Protein AF-A0A957L5T7-F1 (afdb_monomer_lite)

Foldseek 3Di:
DDDDDDDDDDDDDDDPDWAALFPPADDPPAFRTEHDDDQLLFGWRAQVNVLVVVLVVLVVVLVVVCVVPVVVSVVSVVVSCQACNDPPDPPRHHPHGGHIGGDDPVLVVVSVVVPPDGSVNSNPVFKDKDWDFDADPPPRHGDPPRIGIYITGD

Structure (mmCIF, N/CA/C/O backbone):
data_AF-A0A957L5T7-F1
#
_entry.id   AF-A0A957L5T7-F1
#
loop_
_atom_site.group_PDB
_atom_site.id
_atom_site.type_symbol
_atom_site.label_atom_id
_atom_site.label_alt_id
_atom_site.label_comp_id
_atom_site.label_asym_id
_atom_site.label_entity_id
_atom_site.label_seq_id
_atom_site.pdbx_PDB_ins_code
_atom_site.Cartn_x
_atom_site.Cartn_y
_atom_site.Cartn_z
_atom_site.occupancy
_atom_site.B_iso_or_equiv
_atom_site.auth_seq_id
_atom_site.auth_comp_id
_atom_site.auth_asym_id
_atom_site.auth_atom_id
_atom_site.pdbx_PDB_model_num
ATOM 1 N N . MET A 1 1 ? 7.172 -6.208 -38.843 1.00 38.66 1 MET A N 1
ATOM 2 C CA . MET A 1 1 ? 6.820 -5.805 -37.464 1.00 38.66 1 MET A CA 1
ATOM 3 C C . MET A 1 1 ? 7.487 -6.782 -36.507 1.00 38.66 1 MET A C 1
ATOM 5 O O . MET A 1 1 ? 6.977 -7.871 -36.297 1.00 38.66 1 MET A O 1
ATOM 9 N N . THR A 1 2 ? 8.685 -6.462 -36.028 1.00 42.94 2 THR A N 1
ATOM 10 C CA . THR A 1 2 ? 9.443 -7.304 -35.091 1.00 42.94 2 THR A CA 1
ATOM 11 C C . THR A 1 2 ? 8.872 -7.116 -33.689 1.00 42.94 2 THR A C 1
ATOM 13 O O . THR A 1 2 ? 9.031 -6.048 -33.101 1.00 42.94 2 THR A O 1
ATOM 16 N N . GLY A 1 3 ? 8.162 -8.122 -33.175 1.00 48.22 3 GLY A N 1
ATOM 17 C CA . GLY A 1 3 ? 7.660 -8.117 -31.803 1.00 48.22 3 GLY A CA 1
ATOM 18 C C . GLY A 1 3 ? 8.830 -8.057 -30.825 1.00 48.22 3 GLY A C 1
ATOM 19 O O . GLY A 1 3 ? 9.637 -8.982 -30.768 1.00 48.22 3 GLY A O 1
ATOM 20 N N . SER A 1 4 ? 8.954 -6.957 -30.082 1.00 60.09 4 SER A N 1
ATOM 21 C CA . SER A 1 4 ? 9.937 -6.852 -29.006 1.00 60.09 4 SER A CA 1
ATOM 22 C C . SER A 1 4 ? 9.627 -7.912 -27.950 1.00 60.09 4 SER A C 1
ATOM 24 O O . SER A 1 4 ? 8.520 -7.937 -27.409 1.00 60.09 4 SER A O 1
ATOM 26 N N . LYS A 1 5 ? 10.597 -8.776 -27.650 1.00 70.81 5 LYS A N 1
ATOM 27 C CA . LYS A 1 5 ? 10.512 -9.744 -26.555 1.00 70.81 5 LYS A CA 1
ATOM 28 C C . LYS A 1 5 ? 10.303 -8.978 -25.242 1.00 70.81 5 LYS A C 1
ATOM 30 O O . LYS A 1 5 ? 11.151 -8.181 -24.854 1.00 70.81 5 LYS A O 1
ATOM 35 N N . GLN A 1 6 ? 9.146 -9.161 -24.608 1.00 74.62 6 GLN A N 1
ATOM 36 C CA . GLN A 1 6 ? 8.862 -8.601 -23.288 1.00 74.62 6 GLN A CA 1
ATOM 37 C C . GLN A 1 6 ? 9.343 -9.584 -22.227 1.00 74.62 6 GLN A C 1
ATOM 39 O O . GLN A 1 6 ? 8.748 -10.648 -22.048 1.00 74.62 6 GLN A O 1
ATOM 44 N N . ASP A 1 7 ? 10.402 -9.219 -21.515 1.00 86.19 7 ASP A N 1
ATOM 45 C CA . ASP A 1 7 ? 10.847 -9.982 -20.357 1.00 86.19 7 ASP A CA 1
ATOM 46 C C . ASP A 1 7 ? 9.913 -9.686 -19.173 1.00 86.19 7 ASP A C 1
ATOM 48 O O . ASP A 1 7 ? 9.717 -8.535 -18.777 1.00 86.19 7 ASP A O 1
ATOM 52 N N . ARG A 1 8 ? 9.285 -10.735 -18.627 1.00 91.31 8 ARG A N 1
ATOM 53 C CA . ARG A 1 8 ? 8.397 -10.645 -17.460 1.00 91.31 8 ARG A CA 1
ATOM 54 C C . ARG A 1 8 ? 9.137 -11.110 -16.216 1.00 91.31 8 ARG A C 1
ATOM 56 O O . ARG A 1 8 ? 9.678 -12.211 -16.189 1.00 91.31 8 ARG A O 1
ATOM 63 N N . ILE A 1 9 ? 9.091 -10.286 -15.177 1.00 92.50 9 ILE A N 1
ATOM 64 C CA . ILE A 1 9 ? 9.647 -10.585 -13.857 1.00 92.50 9 ILE A CA 1
ATOM 65 C C . ILE A 1 9 ? 8.491 -10.608 -12.859 1.00 92.50 9 ILE A C 1
ATOM 67 O O . ILE A 1 9 ? 7.615 -9.742 -12.900 1.00 92.50 9 ILE A O 1
ATOM 71 N N . TRP A 1 10 ? 8.491 -11.599 -11.970 1.00 92.12 10 TRP A N 1
ATOM 72 C CA . TRP A 1 10 ? 7.521 -11.709 -10.885 1.00 92.12 10 TRP A CA 1
ATOM 73 C C . TRP A 1 10 ? 8.147 -11.253 -9.573 1.00 92.12 10 TRP A C 1
ATOM 75 O O . TRP A 1 10 ? 9.248 -11.674 -9.225 1.00 92.12 10 TRP A O 1
ATOM 85 N N . LEU A 1 11 ? 7.425 -10.402 -8.848 1.00 91.88 11 LEU A N 1
ATOM 86 C CA . LEU A 1 11 ? 7.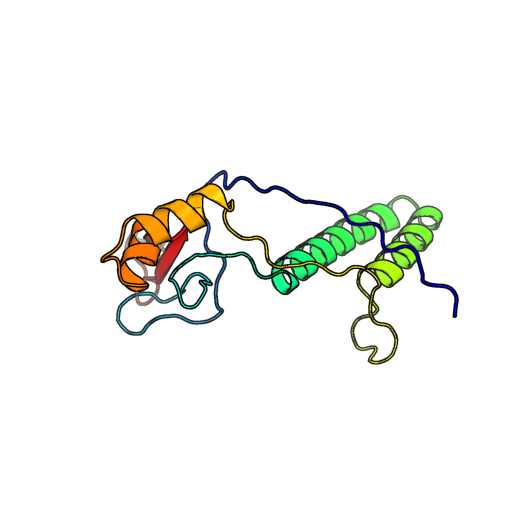793 -9.954 -7.512 1.00 91.88 11 LEU A CA 1
ATOM 87 C C . LEU A 1 11 ? 6.817 -10.562 -6.505 1.00 91.88 11 LEU A C 1
ATOM 89 O O . LEU A 1 11 ? 5.604 -10.471 -6.691 1.00 91.88 11 LEU A O 1
ATOM 93 N N . SER A 1 12 ? 7.355 -11.141 -5.436 1.00 93.19 12 SER A N 1
ATOM 94 C CA . SER A 1 12 ? 6.591 -11.523 -4.250 1.00 93.19 12 SER A CA 1
ATOM 95 C C . SER A 1 12 ? 6.975 -10.604 -3.098 1.00 93.19 12 SER A C 1
ATOM 97 O O . SER A 1 12 ? 8.150 -10.273 -2.931 1.00 93.19 12 SER A O 1
ATOM 99 N N . MET A 1 13 ? 5.989 -10.182 -2.314 1.00 91.75 13 MET A N 1
ATOM 100 C CA . MET A 1 13 ? 6.180 -9.303 -1.166 1.00 91.75 13 MET A CA 1
ATOM 101 C C . MET A 1 13 ? 5.552 -9.940 0.066 1.00 91.75 13 MET A C 1
ATOM 103 O O . MET A 1 13 ? 4.434 -10.443 0.011 1.00 91.75 13 MET A O 1
ATOM 107 N N . HIS A 1 14 ? 6.270 -9.869 1.182 1.00 93.88 14 HIS A N 1
ATOM 108 C CA . HIS A 1 14 ? 5.777 -10.281 2.489 1.00 93.88 14 HIS A CA 1
ATOM 109 C C . HIS A 1 14 ? 5.690 -9.050 3.382 1.00 93.88 14 HIS A C 1
ATOM 111 O O . HIS A 1 14 ? 6.685 -8.341 3.552 1.00 93.88 14 HIS A O 1
ATOM 117 N N . LEU A 1 15 ? 4.512 -8.801 3.951 1.00 93.88 15 LEU A N 1
ATOM 118 C CA . LEU A 1 15 ? 4.343 -7.760 4.956 1.00 93.88 15 LEU A CA 1
ATOM 119 C C . LEU A 1 15 ? 5.017 -8.233 6.248 1.00 93.88 15 LEU A C 1
ATOM 121 O O . LEU A 1 15 ? 4.714 -9.305 6.763 1.00 93.88 15 LEU A O 1
ATOM 125 N N . ARG A 1 16 ? 6.003 -7.467 6.724 1.00 96.31 16 ARG A N 1
ATOM 126 C CA . ARG A 1 16 ? 6.720 -7.743 7.985 1.00 96.31 16 ARG A CA 1
ATOM 127 C C . ARG A 1 16 ? 6.072 -7.063 9.188 1.00 96.31 16 ARG A C 1
ATOM 129 O O . ARG A 1 16 ? 6.409 -7.378 10.323 1.00 96.31 16 ARG A O 1
ATOM 136 N N . SER A 1 17 ? 5.171 -6.132 8.920 1.00 95.56 17 SER A N 1
ATOM 137 C CA . SER A 1 17 ? 4.376 -5.395 9.885 1.00 95.56 17 SER A CA 1
ATOM 138 C C . SER A 1 17 ? 3.048 -5.037 9.238 1.00 95.56 17 SER A C 1
ATOM 140 O O . SER A 1 17 ? 2.930 -5.013 8.006 1.00 95.56 17 SER A O 1
ATOM 142 N N . GLU A 1 18 ? 2.083 -4.675 10.072 1.00 96.44 18 GLU A N 1
ATOM 143 C CA . GLU A 1 18 ? 0.831 -4.104 9.597 1.00 96.44 18 GLU A CA 1
ATOM 144 C C . GLU A 1 18 ? 1.112 -2.900 8.696 1.00 96.44 18 GLU A C 1
ATOM 146 O O . GLU A 1 18 ? 1.949 -2.049 9.011 1.00 96.44 18 GLU A O 1
ATOM 151 N N . THR A 1 19 ? 0.459 -2.855 7.539 1.00 95.75 19 THR A N 1
ATOM 152 C CA . THR A 1 19 ? 0.811 -1.899 6.482 1.00 95.75 19 THR A CA 1
ATOM 153 C C . THR A 1 19 ? -0.435 -1.252 5.895 1.00 95.75 19 THR A C 1
ATOM 155 O O . THR A 1 19 ? -1.394 -1.937 5.554 1.00 95.75 19 THR A O 1
ATOM 158 N N . CYS A 1 20 ? -0.418 0.069 5.714 1.00 96.19 20 CYS A N 1
ATOM 159 C CA . CYS A 1 20 ? -1.458 0.781 4.974 1.00 96.19 20 CYS A CA 1
ATOM 160 C C . CYS A 1 20 ? -0.971 1.117 3.558 1.00 96.19 20 CYS A C 1
ATOM 162 O O . CYS A 1 20 ? -0.163 2.027 3.365 1.00 96.19 20 CYS A O 1
ATOM 164 N N . PHE A 1 21 ? -1.495 0.423 2.544 1.00 95.50 21 PHE A N 1
ATOM 165 C CA . PHE A 1 21 ? -1.385 0.877 1.156 1.00 95.50 21 PHE A CA 1
ATOM 166 C C . PHE A 1 21 ? -2.502 1.876 0.874 1.00 95.50 21 PHE A C 1
ATOM 168 O O . PHE A 1 21 ? -3.554 1.499 0.373 1.00 95.50 21 PHE A O 1
ATOM 175 N N . SER A 1 22 ? -2.292 3.137 1.248 1.00 92.56 22 SER A N 1
ATOM 176 C CA . SER A 1 22 ? -3.358 4.143 1.259 1.00 92.56 22 SER A CA 1
ATOM 177 C C . SER A 1 22 ? -4.038 4.344 -0.103 1.00 92.56 22 SER A C 1
ATOM 179 O O . SER A 1 22 ? -3.392 4.377 -1.159 1.00 92.56 22 SER A O 1
ATOM 181 N N . ARG A 1 23 ? -5.360 4.538 -0.068 1.00 92.00 23 ARG A N 1
ATOM 182 C CA . ARG A 1 23 ? -6.169 4.976 -1.212 1.00 92.00 23 ARG A CA 1
ATOM 183 C C . ARG A 1 23 ? -6.040 6.484 -1.490 1.00 92.00 23 ARG A C 1
ATOM 185 O O . ARG A 1 23 ? -6.316 6.907 -2.612 1.00 92.00 23 ARG A O 1
ATOM 192 N N . GLY A 1 24 ? -5.514 7.252 -0.533 1.00 88.12 24 GLY A N 1
ATOM 193 C CA . GLY A 1 24 ? -5.357 8.711 -0.593 1.00 88.12 24 GLY A CA 1
ATOM 194 C C . GLY A 1 24 ? -6.499 9.491 0.064 1.00 88.12 24 GLY A C 1
ATOM 195 O O . GLY A 1 24 ? -6.479 10.717 0.062 1.00 88.12 24 GLY A O 1
ATOM 196 N N . ASP A 1 25 ? -7.476 8.787 0.624 1.00 91.31 25 ASP A N 1
ATOM 197 C CA . ASP A 1 25 ? -8.658 9.310 1.298 1.00 91.31 25 ASP A CA 1
ATOM 198 C C . ASP A 1 25 ? -9.060 8.394 2.471 1.00 91.31 25 ASP A C 1
ATOM 200 O O . ASP A 1 25 ? -8.485 7.319 2.679 1.00 91.31 25 ASP A O 1
ATOM 204 N N . GLY A 1 26 ? -10.029 8.853 3.260 1.00 92.75 26 GLY A N 1
ATOM 205 C CA . GLY A 1 26 ? -10.612 8.123 4.383 1.00 92.75 26 GLY A CA 1
ATOM 206 C C . GLY A 1 26 ? -12.087 7.789 4.161 1.00 92.75 26 GLY A C 1
ATOM 207 O O . GLY A 1 26 ? -12.669 8.092 3.118 1.00 92.75 26 GLY A O 1
ATOM 208 N N . VAL A 1 27 ? -12.704 7.189 5.175 1.00 93.69 27 VAL A N 1
ATOM 209 C CA . VAL A 1 27 ? -14.148 6.938 5.241 1.00 93.69 27 VAL A CA 1
ATOM 210 C C . VAL A 1 27 ? -14.706 7.747 6.416 1.00 93.69 27 VAL A C 1
ATOM 212 O O . VAL A 1 27 ? -14.332 7.466 7.560 1.00 93.69 27 VAL A O 1
ATOM 215 N N . PRO A 1 28 ? -15.580 8.747 6.173 1.00 92.12 28 PRO A N 1
ATOM 216 C CA . PRO A 1 28 ? -16.119 9.604 7.226 1.00 92.12 28 PRO A CA 1
ATOM 217 C C . PRO A 1 28 ? -16.713 8.803 8.386 1.00 92.12 28 PRO A C 1
ATOM 219 O O . PRO A 1 28 ? -17.529 7.909 8.182 1.00 92.12 28 PRO A O 1
ATOM 222 N N . GLY A 1 29 ? -16.281 9.120 9.606 1.00 91.31 29 GLY A N 1
ATOM 223 C CA . GLY A 1 29 ? -16.725 8.436 10.823 1.00 91.31 29 GLY A CA 1
ATOM 224 C C . GLY A 1 29 ? -16.095 7.059 11.076 1.00 91.31 29 GLY A C 1
ATOM 225 O O . GLY A 1 29 ? -16.363 6.478 12.123 1.00 91.31 29 GLY A O 1
ATOM 226 N N . VAL A 1 30 ? -15.247 6.545 10.175 1.00 92.50 30 VAL A N 1
ATOM 227 C CA . VAL A 1 30 ? -14.621 5.215 10.309 1.00 92.50 30 VAL A CA 1
ATOM 228 C C . VAL A 1 30 ? -13.096 5.318 10.385 1.00 92.50 30 VAL A C 1
ATOM 230 O O . VAL A 1 30 ? -12.508 4.916 11.391 1.00 92.50 30 VAL A O 1
ATOM 233 N N . VAL A 1 31 ? -12.453 5.871 9.351 1.00 96.12 31 VAL A N 1
ATOM 234 C CA . VAL A 1 31 ? -10.991 6.038 9.266 1.00 96.12 31 VAL A CA 1
ATOM 235 C C . VAL A 1 31 ? -10.610 7.322 8.538 1.00 96.12 31 VAL A C 1
ATOM 237 O O . VAL A 1 31 ? -11.243 7.701 7.557 1.00 96.12 31 VAL A O 1
ATOM 240 N N . ASP A 1 32 ? -9.521 7.951 8.969 1.00 96.19 32 ASP A N 1
ATOM 241 C CA . ASP A 1 32 ? -8.892 9.075 8.270 1.00 96.19 32 ASP A CA 1
ATOM 242 C C . ASP A 1 32 ? -8.111 8.612 7.037 1.00 96.19 32 ASP A C 1
ATOM 244 O O . ASP A 1 32 ? -7.951 9.357 6.073 1.00 96.19 32 ASP A O 1
ATOM 248 N N . THR A 1 33 ? -7.585 7.385 7.063 1.00 96.38 33 THR A N 1
ATOM 249 C CA . THR A 1 33 ? -6.829 6.804 5.950 1.00 96.38 33 THR A CA 1
ATOM 250 C C . THR A 1 33 ? -7.275 5.375 5.703 1.00 96.38 33 THR A C 1
ATOM 252 O O . THR A 1 33 ? -7.099 4.499 6.553 1.00 96.38 33 THR A O 1
ATOM 255 N N . GLU A 1 34 ? -7.832 5.152 4.517 1.00 96.81 34 GLU A N 1
ATOM 256 C CA . GLU A 1 34 ? -8.306 3.851 4.069 1.00 96.81 34 GLU A CA 1
ATOM 257 C C . GLU A 1 34 ? -7.234 3.134 3.235 1.00 96.81 34 GLU A C 1
ATOM 259 O O . GLU A 1 34 ? -6.479 3.752 2.472 1.00 96.81 34 GLU A O 1
ATOM 264 N N . VAL A 1 35 ? -7.162 1.812 3.371 1.00 97.12 35 VAL A N 1
ATOM 265 C CA . VAL A 1 35 ? -6.342 0.955 2.513 1.00 97.12 35 VAL A CA 1
ATOM 266 C C . VAL A 1 35 ? -7.010 0.802 1.154 1.00 97.12 35 VAL A C 1
ATOM 268 O O . VAL A 1 35 ? -8.224 0.712 1.004 1.00 97.12 35 VAL A O 1
ATOM 271 N N . LYS A 1 36 ? -6.194 0.742 0.113 1.00 96.94 36 LYS A N 1
ATOM 272 C CA . LYS A 1 36 ? -6.643 0.475 -1.239 1.00 96.94 36 LYS A CA 1
ATOM 273 C C . LYS A 1 36 ? -7.088 -0.981 -1.366 1.00 96.94 36 LYS A C 1
ATOM 275 O O . LYS A 1 36 ? -6.293 -1.900 -1.180 1.00 96.94 36 LYS A O 1
ATOM 280 N N . HIS A 1 37 ? -8.350 -1.174 -1.729 1.00 95.75 37 HIS A N 1
ATOM 281 C CA . HIS A 1 37 ? -8.958 -2.483 -1.937 1.00 95.75 37 HIS A CA 1
ATOM 282 C C . HIS A 1 37 ? -9.777 -2.510 -3.232 1.00 95.75 37 HIS A C 1
ATOM 284 O O . HIS A 1 37 ? -10.161 -1.468 -3.771 1.00 95.75 37 HIS A O 1
ATOM 290 N N . ASP A 1 38 ? -9.986 -3.702 -3.784 1.00 94.19 38 ASP A N 1
ATOM 291 C CA . ASP A 1 38 ? -10.822 -3.899 -4.967 1.00 94.19 38 ASP A CA 1
ATOM 292 C C . ASP A 1 38 ? -12.327 -3.908 -4.597 1.00 94.19 38 ASP A C 1
ATOM 294 O O . ASP A 1 38 ? -12.678 -3.835 -3.411 1.00 94.19 38 ASP A O 1
ATOM 298 N N . PRO A 1 39 ? -13.250 -3.985 -5.578 1.00 93.19 39 PRO A N 1
ATOM 299 C CA . PRO A 1 39 ? -14.690 -4.037 -5.301 1.00 93.19 39 PRO A CA 1
ATOM 300 C C . PRO A 1 39 ? -15.153 -5.251 -4.482 1.00 93.19 39 PRO A C 1
ATOM 302 O O . PRO A 1 39 ? -16.293 -5.271 -4.032 1.00 93.19 39 PRO A O 1
ATOM 305 N N . LYS A 1 40 ? -14.303 -6.269 -4.304 1.00 92.81 40 LYS A N 1
ATOM 306 C CA . LYS A 1 40 ? -14.568 -7.450 -3.474 1.00 92.81 40 LYS A CA 1
ATOM 307 C C . LYS A 1 40 ? -13.997 -7.309 -2.059 1.00 92.81 40 LYS A C 1
ATOM 309 O O . LYS A 1 40 ? -14.074 -8.265 -1.301 1.00 92.81 40 LYS A O 1
ATOM 314 N N . GLY A 1 41 ? -13.417 -6.158 -1.712 1.00 94.06 41 GLY A N 1
ATOM 315 C CA . GLY A 1 41 ? -12.799 -5.919 -0.405 1.00 94.06 41 GLY A CA 1
ATOM 316 C C . GLY A 1 41 ? -11.364 -6.428 -0.286 1.00 94.06 41 GLY A C 1
ATOM 317 O O . GLY A 1 41 ? -10.790 -6.376 0.796 1.00 94.06 41 GLY A O 1
ATOM 318 N N . LEU A 1 42 ? -10.747 -6.908 -1.373 1.00 95.12 42 LEU A N 1
ATOM 319 C CA . LEU A 1 42 ? -9.391 -7.454 -1.318 1.00 95.12 42 LEU A CA 1
ATOM 320 C C . LEU A 1 42 ? -8.357 -6.318 -1.388 1.00 95.12 42 LEU A C 1
ATOM 322 O O . LEU A 1 42 ? -8.314 -5.611 -2.404 1.00 95.12 42 LEU A O 1
ATOM 326 N N . PRO A 1 43 ? -7.500 -6.136 -0.367 1.00 96.25 43 PRO A N 1
ATOM 327 C CA . PRO A 1 43 ? -6.464 -5.117 -0.386 1.00 96.25 43 PRO A CA 1
ATOM 328 C C . PRO A 1 43 ? -5.391 -5.421 -1.438 1.00 96.25 43 PRO A C 1
ATOM 330 O O . PRO A 1 43 ? -5.082 -6.580 -1.738 1.00 96.25 43 PRO A O 1
ATOM 333 N N . TYR A 1 44 ? -4.802 -4.369 -2.006 1.00 96.19 44 TYR A N 1
ATOM 334 C CA . TYR A 1 44 ? -3.718 -4.489 -2.980 1.00 96.19 44 TYR A CA 1
ATOM 335 C C . TYR A 1 44 ? -2.788 -3.273 -2.954 1.00 96.19 44 TYR A C 1
ATOM 337 O O . TYR A 1 44 ? -3.178 -2.165 -2.587 1.00 96.19 44 TYR A O 1
ATOM 345 N N . LEU A 1 45 ? -1.551 -3.464 -3.415 1.00 96.44 45 LEU A N 1
ATOM 346 C CA . LEU A 1 45 ? -0.625 -2.368 -3.686 1.00 96.44 45 LEU A CA 1
ATOM 347 C C . LEU A 1 45 ? -0.688 -2.022 -5.175 1.00 96.44 45 LEU A C 1
ATOM 349 O O . LEU A 1 45 ? -0.358 -2.841 -6.034 1.00 96.44 45 LEU A O 1
ATOM 353 N N . ALA A 1 46 ? -1.107 -0.796 -5.487 1.00 95.75 46 ALA A N 1
ATOM 354 C CA . ALA A 1 46 ? -1.203 -0.341 -6.869 1.00 95.75 46 ALA A CA 1
ATOM 355 C C . ALA A 1 46 ? 0.173 -0.339 -7.552 1.00 95.75 46 ALA A C 1
ATOM 357 O O . ALA A 1 46 ? 1.144 0.199 -7.010 1.00 95.75 46 ALA A O 1
ATOM 358 N N . GLY A 1 47 ? 0.243 -0.846 -8.784 1.00 95.19 47 GLY A N 1
ATOM 359 C CA . GLY A 1 47 ? 1.499 -0.933 -9.533 1.00 95.19 47 GLY A CA 1
ATOM 360 C C . GLY A 1 47 ? 2.153 0.434 -9.759 1.00 95.19 47 GLY A C 1
ATOM 361 O O . GLY A 1 47 ? 3.373 0.574 -9.689 1.00 95.19 47 GLY A O 1
ATOM 362 N N . ARG A 1 48 ? 1.337 1.489 -9.918 1.00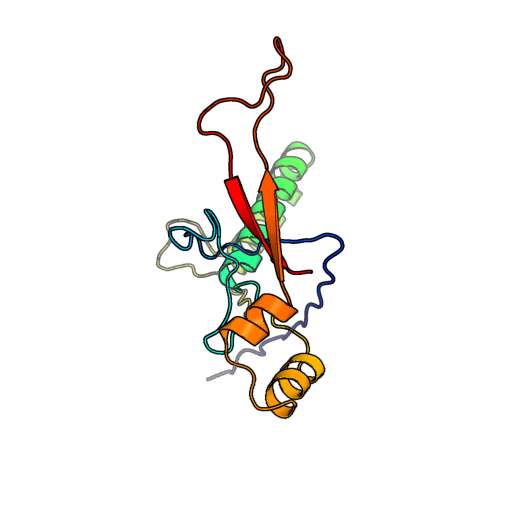 92.94 48 ARG A N 1
ATOM 363 C CA . ARG A 1 48 ? 1.808 2.885 -9.968 1.00 92.94 48 ARG A CA 1
ATOM 364 C C . ARG A 1 48 ? 2.516 3.309 -8.679 1.00 92.94 48 ARG A C 1
ATOM 366 O O . ARG A 1 48 ? 3.531 3.994 -8.763 1.00 92.94 48 ARG A O 1
ATOM 373 N N . THR A 1 49 ? 1.988 2.926 -7.517 1.00 94.12 49 THR A N 1
ATOM 374 C CA . THR A 1 49 ? 2.589 3.244 -6.215 1.00 94.12 49 THR A CA 1
ATOM 375 C C . THR A 1 49 ? 3.925 2.529 -6.071 1.00 94.12 49 THR A C 1
ATOM 377 O O . THR A 1 49 ? 4.927 3.176 -5.787 1.00 94.12 49 THR A O 1
ATOM 380 N N . LEU A 1 50 ? 3.974 1.227 -6.374 1.00 94.88 50 LEU A N 1
ATOM 381 C CA . LEU A 1 50 ? 5.216 0.454 -6.334 1.00 94.88 50 LEU A CA 1
ATOM 382 C C . LEU A 1 50 ? 6.270 1.005 -7.309 1.00 94.88 50 LEU A C 1
ATOM 384 O O . LEU A 1 50 ? 7.417 1.207 -6.920 1.00 94.88 50 LEU A O 1
ATOM 388 N N . LYS A 1 51 ? 5.885 1.329 -8.552 1.00 94.50 51 LYS A N 1
ATOM 389 C CA . LYS A 1 51 ? 6.783 1.978 -9.522 1.00 94.50 51 LYS A CA 1
ATOM 390 C C . LYS A 1 51 ? 7.301 3.322 -9.004 1.00 94.50 51 LYS A C 1
ATOM 392 O O . LYS A 1 51 ? 8.468 3.635 -9.215 1.00 94.50 51 LYS A O 1
ATOM 397 N N . GLY A 1 52 ? 6.448 4.104 -8.341 1.00 92.94 52 GLY A N 1
ATOM 398 C CA . GLY A 1 52 ? 6.821 5.375 -7.721 1.00 92.94 52 GLY A CA 1
ATOM 399 C C . GLY A 1 52 ? 7.867 5.207 -6.619 1.00 92.94 52 GLY A C 1
ATOM 400 O O . GLY A 1 52 ? 8.878 5.901 -6.650 1.00 92.94 52 GLY A O 1
ATOM 401 N N . LEU A 1 53 ? 7.662 4.247 -5.710 1.00 94.12 53 LEU A N 1
ATOM 402 C CA . LEU A 1 53 ? 8.616 3.920 -4.645 1.00 94.12 53 LEU A CA 1
ATOM 403 C C . LEU A 1 53 ? 9.960 3.464 -5.222 1.00 94.12 53 LEU A C 1
ATOM 405 O O . LEU A 1 53 ? 10.994 4.024 -4.882 1.00 94.12 53 LEU A O 1
ATOM 409 N N . LEU A 1 54 ? 9.948 2.523 -6.171 1.00 93.88 54 LEU A N 1
ATOM 410 C CA . LEU A 1 54 ? 11.170 2.054 -6.834 1.00 93.88 54 LEU A CA 1
ATOM 411 C C . LEU A 1 54 ? 11.926 3.192 -7.534 1.00 93.88 54 LEU A C 1
ATOM 413 O O . LEU A 1 54 ? 13.152 3.232 -7.491 1.00 93.88 54 LEU A O 1
ATOM 417 N N . HIS A 1 55 ? 11.207 4.119 -8.171 1.00 93.00 55 HIS A N 1
ATOM 418 C CA . HIS A 1 55 ? 11.821 5.275 -8.818 1.00 93.00 55 HIS A CA 1
ATOM 419 C C . HIS A 1 55 ? 12.445 6.239 -7.798 1.00 93.00 55 HIS A C 1
ATOM 421 O O . HIS A 1 55 ? 13.552 6.723 -8.029 1.00 93.00 55 HIS A O 1
ATOM 427 N N . ALA A 1 56 ? 11.763 6.494 -6.676 1.00 92.94 56 ALA A N 1
ATOM 428 C CA . ALA A 1 56 ? 12.265 7.350 -5.603 1.00 92.94 56 ALA A CA 1
ATOM 429 C C . ALA A 1 56 ? 13.543 6.773 -4.971 1.00 92.94 56 ALA A C 1
ATOM 431 O O . ALA A 1 56 ? 14.550 7.476 -4.885 1.00 92.94 56 ALA A O 1
ATOM 432 N N . GLU A 1 57 ? 13.541 5.482 -4.634 1.00 93.94 57 GLU A N 1
ATOM 433 C CA . GLU A 1 57 ? 14.717 4.802 -4.077 1.00 93.94 57 GLU A CA 1
ATOM 434 C C . GLU A 1 57 ? 15.878 4.752 -5.078 1.00 93.94 57 GLU A C 1
ATOM 436 O O . GLU A 1 57 ? 17.024 5.034 -4.728 1.00 93.94 57 GLU A O 1
ATOM 441 N N . ALA A 1 58 ? 15.599 4.473 -6.357 1.00 91.31 58 ALA A N 1
ATOM 442 C CA . ALA A 1 58 ? 16.623 4.517 -7.398 1.00 91.31 58 ALA A CA 1
ATOM 443 C C . ALA A 1 58 ? 17.259 5.913 -7.504 1.00 91.31 58 ALA A C 1
ATOM 445 O O . ALA A 1 58 ? 18.480 6.024 -7.617 1.00 91.31 58 ALA A O 1
ATOM 446 N N . ALA A 1 59 ? 16.455 6.981 -7.445 1.00 89.06 59 ALA A N 1
ATOM 447 C CA . ALA A 1 59 ? 16.952 8.354 -7.468 1.00 89.06 59 ALA A CA 1
ATOM 448 C C . ALA A 1 59 ? 17.837 8.673 -6.253 1.00 89.06 59 ALA A C 1
ATOM 450 O O . ALA A 1 59 ? 18.898 9.275 -6.427 1.00 89.06 59 ALA A O 1
ATOM 451 N N . ALA A 1 60 ? 17.447 8.228 -5.055 1.00 90.06 60 ALA A N 1
ATOM 452 C CA . ALA A 1 60 ? 18.243 8.392 -3.841 1.00 90.06 60 ALA A CA 1
ATOM 453 C C . ALA A 1 60 ? 19.606 7.689 -3.958 1.00 90.06 60 ALA A C 1
ATOM 455 O O . ALA 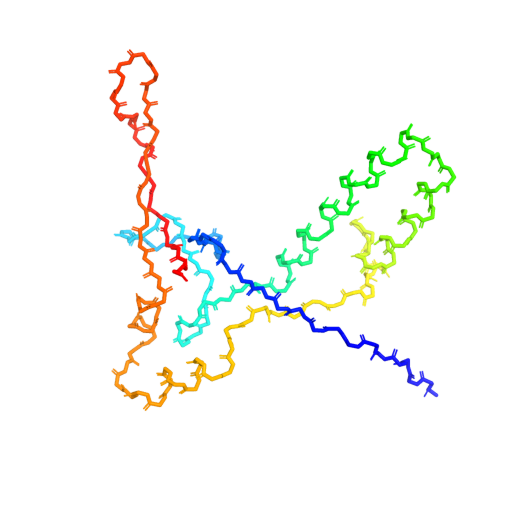A 1 60 ? 20.646 8.326 -3.781 1.00 90.06 60 ALA A O 1
ATOM 456 N N . ILE A 1 61 ? 19.615 6.413 -4.364 1.00 88.50 61 ILE A N 1
ATOM 457 C CA . ILE A 1 61 ? 20.844 5.627 -4.566 1.00 88.50 61 ILE A CA 1
ATOM 458 C C . ILE A 1 61 ? 21.757 6.296 -5.602 1.00 88.50 61 ILE A C 1
ATOM 460 O O . ILE A 1 61 ? 22.961 6.432 -5.382 1.00 88.50 61 ILE A O 1
ATOM 464 N N . MET A 1 62 ? 21.204 6.741 -6.733 1.00 85.81 62 MET A N 1
ATOM 465 C CA . MET A 1 62 ? 21.980 7.408 -7.782 1.00 85.81 62 MET A CA 1
ATOM 466 C C . MET A 1 62 ? 22.573 8.736 -7.316 1.00 85.81 62 MET A C 1
ATOM 468 O O . MET A 1 62 ? 23.726 9.019 -7.641 1.00 85.81 62 MET A O 1
ATOM 472 N N . CYS A 1 63 ? 21.818 9.529 -6.549 1.00 85.06 63 CYS A N 1
ATOM 473 C CA . CYS A 1 63 ? 22.311 10.770 -5.960 1.00 85.06 63 CYS A CA 1
ATOM 474 C C . CYS A 1 63 ? 23.567 10.492 -5.123 1.00 85.06 63 CYS A C 1
ATOM 476 O O . CYS A 1 63 ? 24.617 11.080 -5.386 1.00 85.06 63 CYS A O 1
ATOM 478 N N . SER A 1 64 ? 23.511 9.507 -4.223 1.00 86.50 64 SER A N 1
ATOM 479 C CA . SER A 1 64 ? 24.659 9.103 -3.404 1.00 86.50 64 SER A CA 1
ATOM 480 C C . SER A 1 64 ? 25.832 8.563 -4.232 1.00 86.50 64 SER A C 1
ATOM 482 O O . SER A 1 64 ? 26.973 8.959 -4.014 1.00 86.50 64 SER A O 1
ATOM 484 N N . LEU A 1 65 ? 25.585 7.699 -5.225 1.00 83.31 65 LEU A N 1
ATOM 485 C CA . LEU A 1 65 ? 26.652 7.127 -6.060 1.00 83.31 65 LEU A CA 1
ATOM 486 C C . LEU A 1 65 ? 27.343 8.170 -6.948 1.00 83.31 65 LEU A C 1
ATOM 488 O O . LEU A 1 65 ? 28.548 8.074 -7.186 1.00 83.31 65 LEU A O 1
ATOM 492 N N . SER A 1 66 ? 26.600 9.167 -7.433 1.00 80.62 66 SER A N 1
ATOM 493 C CA . SER A 1 66 ? 27.144 10.228 -8.287 1.00 80.62 66 SER A CA 1
ATOM 494 C C . SER A 1 66 ? 28.175 11.104 -7.570 1.00 80.62 66 SER A C 1
ATOM 496 O O . SER A 1 66 ? 29.101 11.594 -8.212 1.00 80.62 66 SER A O 1
ATOM 498 N N . GLN A 1 67 ? 28.066 11.228 -6.243 1.00 81.44 67 GLN A N 1
ATOM 499 C CA . GLN A 1 67 ? 29.030 11.943 -5.404 1.00 81.44 67 GLN A CA 1
ATOM 500 C C . GLN A 1 67 ? 30.360 11.186 -5.267 1.00 81.44 67 GLN A C 1
ATOM 502 O O . GLN A 1 67 ? 31.392 11.800 -5.018 1.00 81.44 67 GLN A O 1
ATOM 507 N N . ILE A 1 68 ? 30.343 9.862 -5.449 1.00 81.94 68 ILE A N 1
ATOM 508 C CA . ILE A 1 68 ? 31.513 8.989 -5.284 1.00 81.94 68 ILE A CA 1
ATOM 509 C C . ILE A 1 68 ? 32.214 8.749 -6.629 1.00 81.94 68 ILE A C 1
ATOM 511 O O . ILE A 1 68 ? 33.441 8.719 -6.696 1.00 81.94 68 ILE A O 1
ATOM 515 N N . ASN A 1 69 ? 31.456 8.553 -7.715 1.00 78.19 69 ASN A N 1
ATOM 516 C CA . ASN A 1 69 ? 32.015 8.274 -9.040 1.00 78.19 69 ASN A CA 1
ATOM 517 C C . ASN A 1 69 ? 31.121 8.821 -10.168 1.00 78.19 69 ASN A C 1
ATOM 519 O O . ASN A 1 69 ? 30.112 8.214 -10.547 1.00 78.19 69 ASN A O 1
ATOM 523 N N . ALA A 1 70 ? 31.543 9.944 -10.751 1.00 74.19 70 ALA A N 1
ATOM 524 C CA . ALA A 1 70 ? 30.794 10.665 -11.780 1.00 74.19 70 ALA A CA 1
ATOM 525 C C . ALA A 1 70 ? 30.524 9.831 -13.050 1.00 74.19 70 ALA A C 1
ATOM 527 O O . ALA A 1 70 ? 29.422 9.879 -13.604 1.00 74.19 70 ALA A O 1
ATOM 528 N N . THR A 1 71 ? 31.490 9.017 -13.490 1.00 74.94 71 THR A N 1
ATOM 529 C CA . THR A 1 71 ? 31.379 8.212 -14.719 1.00 74.94 71 THR A CA 1
ATOM 530 C C . THR A 1 71 ? 30.313 7.122 -14.588 1.00 74.94 71 THR A C 1
ATOM 532 O O . THR A 1 71 ? 29.511 6.908 -15.500 1.00 74.94 71 THR A O 1
ATOM 535 N N . ASN A 1 72 ? 30.239 6.467 -13.426 1.00 73.62 72 ASN A N 1
ATOM 536 C CA . ASN A 1 72 ? 29.192 5.483 -13.144 1.00 73.62 72 ASN A CA 1
ATOM 537 C C . ASN A 1 72 ? 27.820 6.145 -12.960 1.00 73.62 72 ASN A C 1
ATOM 539 O O . ASN A 1 72 ? 26.816 5.596 -13.419 1.00 73.62 72 ASN A O 1
ATOM 543 N N . GLY A 1 73 ? 27.772 7.340 -12.364 1.00 78.50 73 GLY A N 1
ATOM 544 C CA . GLY A 1 73 ? 26.536 8.106 -12.182 1.00 78.50 73 GLY A CA 1
ATOM 545 C C . GLY A 1 73 ? 25.768 8.312 -13.491 1.00 78.50 73 GLY A C 1
ATOM 546 O O . GLY A 1 73 ? 24.568 8.050 -13.556 1.00 78.50 73 GLY A O 1
ATOM 547 N N . GLN A 1 74 ? 26.459 8.672 -14.578 1.00 82.56 74 GLN A N 1
ATOM 548 C CA . GLN A 1 74 ? 25.802 8.916 -15.866 1.00 82.56 74 GLN A CA 1
ATOM 549 C C . GLN A 1 74 ? 25.226 7.644 -16.511 1.00 82.56 74 GLN A C 1
ATOM 551 O O . GLN A 1 74 ? 24.176 7.700 -17.159 1.00 82.56 74 GLN A O 1
ATOM 556 N N . ARG A 1 75 ? 25.876 6.487 -16.324 1.00 86.75 75 ARG A N 1
ATOM 557 C CA . ARG A 1 75 ? 25.353 5.188 -16.781 1.00 86.75 75 ARG A CA 1
ATOM 558 C C . ARG A 1 75 ? 24.049 4.840 -16.062 1.00 86.75 75 ARG A C 1
ATOM 560 O O . ARG A 1 75 ? 23.073 4.483 -16.722 1.00 86.75 75 ARG A O 1
ATOM 567 N N . TRP A 1 76 ? 24.025 4.958 -14.736 1.00 85.94 76 TRP A N 1
ATOM 568 C CA . TRP A 1 76 ? 22.845 4.634 -13.930 1.00 85.94 76 TRP A CA 1
ATOM 569 C C . TRP A 1 76 ? 21.697 5.609 -14.176 1.00 85.94 76 TRP A C 1
ATOM 571 O O . TRP A 1 76 ? 20.561 5.170 -14.345 1.00 85.94 76 TRP A O 1
ATOM 581 N N . GLN A 1 77 ? 22.001 6.898 -14.352 1.00 86.50 77 GLN A N 1
ATOM 582 C CA . GLN A 1 77 ? 21.019 7.907 -14.749 1.00 86.50 77 GLN A CA 1
ATOM 583 C C . GLN A 1 77 ? 20.319 7.529 -16.064 1.00 86.50 77 GLN A C 1
ATOM 585 O O . GLN A 1 77 ? 19.093 7.588 -16.157 1.00 86.50 77 GLN A O 1
ATOM 590 N N . LYS A 1 78 ? 21.082 7.112 -17.087 1.00 88.81 78 LYS A N 1
ATOM 591 C CA . LYS A 1 78 ? 20.518 6.672 -18.376 1.00 88.81 78 LYS A CA 1
ATOM 592 C C . LYS A 1 78 ? 19.620 5.445 -18.211 1.00 88.81 78 LYS A C 1
ATOM 594 O O . LYS A 1 78 ? 18.534 5.415 -18.783 1.00 88.81 78 LYS A O 1
ATOM 599 N N . ALA A 1 79 ? 20.045 4.462 -17.416 1.00 89.94 79 ALA A N 1
ATOM 600 C CA . ALA A 1 79 ? 19.244 3.271 -17.136 1.00 89.94 79 ALA A CA 1
ATOM 601 C C . ALA A 1 79 ? 17.935 3.614 -16.402 1.00 89.94 79 ALA A C 1
ATOM 603 O O . ALA A 1 79 ? 16.871 3.133 -16.788 1.00 89.94 79 ALA A O 1
ATOM 604 N N . ALA A 1 80 ? 17.982 4.492 -15.397 1.00 90.12 80 ALA A N 1
ATOM 605 C CA . ALA A 1 80 ? 16.797 4.923 -14.663 1.00 90.12 80 ALA A CA 1
ATOM 606 C C . ALA A 1 80 ? 15.807 5.687 -15.552 1.00 90.12 80 ALA A C 1
ATOM 608 O O . ALA A 1 80 ? 14.613 5.398 -15.516 1.00 90.12 80 ALA A O 1
ATOM 609 N N . VAL A 1 81 ? 16.287 6.595 -16.410 1.00 90.50 81 VAL A N 1
ATOM 610 C CA . VAL A 1 81 ? 15.428 7.291 -17.385 1.00 90.50 81 VAL A CA 1
ATOM 611 C C . VAL A 1 81 ? 14.798 6.303 -18.367 1.00 90.50 81 VAL A C 1
ATOM 613 O O . VAL A 1 81 ? 13.618 6.439 -18.678 1.00 90.50 81 VAL A O 1
ATOM 616 N N . ALA A 1 82 ? 15.534 5.283 -18.820 1.00 92.06 82 ALA A N 1
ATOM 617 C CA . ALA A 1 82 ? 14.971 4.247 -19.683 1.00 92.06 82 ALA A CA 1
ATOM 618 C C . ALA A 1 82 ? 13.865 3.446 -18.972 1.00 92.06 82 ALA A C 1
ATOM 620 O O . ALA A 1 82 ? 12.805 3.226 -19.551 1.00 92.06 82 ALA A O 1
ATOM 621 N N . LEU A 1 83 ? 14.077 3.048 -17.712 1.00 92.44 83 LEU A N 1
ATOM 622 C CA . LEU A 1 83 ? 13.120 2.252 -16.933 1.00 92.44 83 LEU A CA 1
ATOM 623 C C . LEU A 1 83 ? 11.882 3.053 -16.514 1.00 92.44 83 LEU A C 1
ATOM 625 O O . LEU A 1 83 ? 10.750 2.622 -16.737 1.00 92.44 83 LEU A O 1
ATOM 629 N N . PHE A 1 84 ? 12.076 4.221 -15.908 1.00 92.25 84 PHE A N 1
ATOM 630 C CA . PHE A 1 84 ? 11.008 4.982 -15.259 1.00 92.25 84 PHE A CA 1
ATOM 631 C C . PHE A 1 84 ? 10.444 6.108 -16.127 1.00 92.25 84 PHE A C 1
ATOM 633 O O . PHE A 1 84 ? 9.288 6.493 -15.936 1.00 92.25 84 PHE A O 1
ATOM 640 N N . GLY A 1 85 ? 11.196 6.554 -17.132 1.00 90.56 85 GLY A N 1
ATOM 641 C CA . GLY A 1 85 ? 10.874 7.709 -17.965 1.00 90.56 85 GLY A CA 1
ATOM 642 C C . GLY A 1 85 ? 11.456 9.001 -17.397 1.00 90.56 85 GLY A C 1
ATOM 643 O O . GLY A 1 85 ? 12.006 9.033 -16.295 1.00 90.56 85 GLY A O 1
ATOM 644 N N . LYS A 1 86 ? 11.326 10.095 -18.154 1.00 84.31 86 LYS A N 1
ATOM 645 C CA . LYS A 1 86 ? 11.761 11.426 -17.709 1.00 84.31 86 LYS A CA 1
ATOM 646 C C . LYS A 1 86 ? 10.576 12.207 -17.118 1.00 84.31 86 LYS A C 1
ATOM 648 O O . LYS A 1 86 ? 9.595 12.419 -17.835 1.00 84.31 86 LYS A O 1
ATOM 653 N N . PRO A 1 87 ? 10.655 12.694 -15.864 1.00 73.25 87 PRO A N 1
ATOM 654 C CA . PRO A 1 87 ? 9.618 13.550 -15.287 1.00 73.25 87 PRO A CA 1
ATOM 655 C C . PRO A 1 87 ? 9.322 14.766 -16.175 1.00 73.25 87 PRO A C 1
ATOM 657 O O . PRO A 1 87 ? 10.239 15.390 -16.708 1.00 73.25 87 PRO A O 1
ATOM 660 N N . GLY A 1 88 ? 8.040 15.084 -16.367 1.00 71.69 88 GLY A N 1
ATOM 661 C CA . GLY A 1 88 ? 7.600 16.212 -17.201 1.00 71.69 88 GLY A CA 1
ATOM 662 C C . GLY A 1 88 ? 7.691 15.987 -18.716 1.00 71.69 88 GLY A C 1
ATOM 663 O O . GLY A 1 88 ? 7.226 16.833 -19.477 1.00 71.69 88 GLY A O 1
ATOM 664 N N . SER A 1 89 ? 8.228 14.854 -19.183 1.00 73.12 89 SER A N 1
ATOM 665 C CA . SER A 1 89 ? 8.206 14.507 -20.606 1.00 73.12 89 SER A CA 1
ATOM 666 C C . SER A 1 89 ? 6.947 13.716 -20.957 1.00 73.12 89 SER A C 1
ATOM 668 O O . SER A 1 89 ? 6.703 12.642 -20.414 1.00 73.12 89 SER A O 1
ATOM 670 N N . ARG A 1 90 ? 6.159 14.227 -21.909 1.00 61.44 90 ARG A N 1
ATOM 671 C CA . ARG A 1 90 ? 5.011 13.506 -22.490 1.00 61.44 90 ARG A CA 1
ATOM 672 C C . ARG A 1 90 ? 5.417 12.452 -23.525 1.00 61.44 90 ARG A C 1
ATOM 674 O O . ARG A 1 90 ? 4.605 11.596 -23.851 1.00 61.44 90 ARG A O 1
ATOM 681 N N . SER A 1 91 ? 6.643 12.516 -24.046 1.00 61.78 91 SER A N 1
ATOM 682 C CA . SER A 1 91 ? 7.115 11.682 -25.160 1.00 61.78 91 SER A CA 1
ATOM 683 C C . SER A 1 91 ? 8.075 10.563 -24.745 1.00 61.78 91 SER A C 1
ATOM 685 O O . SER A 1 91 ? 8.316 9.657 -25.536 1.00 61.78 91 SER A O 1
ATOM 687 N N . GLN A 1 92 ? 8.613 10.591 -23.520 1.00 64.94 92 GLN A N 1
ATOM 688 C CA . GLN A 1 92 ? 9.557 9.584 -23.014 1.00 64.94 92 GLN A CA 1
ATOM 689 C C . GLN A 1 92 ? 8.976 8.819 -21.819 1.00 64.94 92 GLN A C 1
ATOM 691 O O . GLN A 1 92 ? 9.381 9.019 -20.670 1.00 64.94 92 GLN A O 1
ATOM 696 N N . GLY A 1 93 ? 8.009 7.942 -22.102 1.00 77.56 93 GLY A N 1
ATOM 697 C CA . GLY A 1 93 ? 7.528 6.955 -21.136 1.00 77.56 93 GLY A CA 1
ATOM 698 C C . GLY A 1 93 ? 8.593 5.888 -20.869 1.00 77.56 93 GLY A C 1
ATOM 699 O O . GLY A 1 93 ? 9.235 5.409 -21.800 1.00 77.56 93 GLY A O 1
ATOM 700 N N . GLY A 1 94 ? 8.800 5.533 -19.600 1.00 89.06 94 GLY A N 1
ATOM 701 C CA . GLY A 1 94 ? 9.740 4.472 -19.232 1.00 89.06 94 GLY A CA 1
ATOM 702 C C . GLY A 1 94 ? 9.246 3.081 -19.627 1.00 89.06 94 GLY A C 1
ATOM 703 O O . GLY A 1 94 ? 8.045 2.817 -19.558 1.00 89.06 94 GLY A O 1
ATOM 704 N N . ILE A 1 95 ? 10.175 2.190 -19.978 1.00 92.69 95 ILE A N 1
ATOM 705 C CA . ILE A 1 95 ? 9.895 0.829 -20.467 1.00 92.69 95 ILE A CA 1
ATOM 706 C C . ILE A 1 95 ? 9.402 -0.132 -19.373 1.00 92.69 95 ILE A C 1
ATOM 708 O O . ILE A 1 95 ? 8.887 -1.205 -19.681 1.00 92.69 95 ILE A O 1
ATOM 712 N N . LEU A 1 96 ? 9.566 0.218 -18.091 1.00 92.69 96 LEU A N 1
ATOM 713 C CA . LEU A 1 96 ? 9.131 -0.621 -16.976 1.00 92.69 96 LEU A CA 1
ATOM 714 C C . LEU A 1 96 ? 7.630 -0.451 -16.725 1.00 92.69 96 LEU A C 1
ATOM 716 O O . LEU A 1 96 ? 7.168 0.625 -16.328 1.00 92.69 96 LEU A O 1
ATOM 720 N N . HIS A 1 97 ? 6.881 -1.541 -16.851 1.00 93.00 97 HIS A N 1
ATOM 721 C CA . HIS A 1 97 ? 5.476 -1.616 -16.462 1.00 93.00 97 HIS A CA 1
ATOM 722 C C . HIS A 1 97 ? 5.337 -2.468 -15.203 1.00 93.00 97 HIS A C 1
ATOM 724 O O . HIS A 1 97 ? 5.818 -3.596 -15.153 1.00 93.00 97 HIS A O 1
ATOM 730 N N . VAL A 1 98 ? 4.676 -1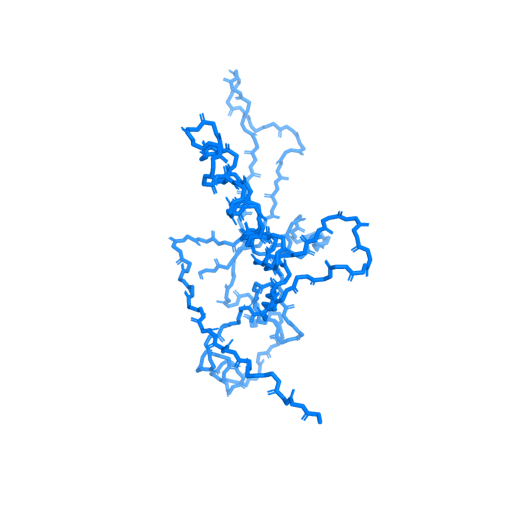.919 -14.186 1.00 95.06 98 VAL A N 1
ATOM 731 C CA . VAL A 1 98 ? 4.456 -2.592 -12.902 1.00 95.06 98 VAL A CA 1
ATOM 732 C C . VAL A 1 98 ? 2.958 -2.805 -12.738 1.00 95.06 98 VAL A C 1
ATOM 734 O O . VAL A 1 98 ? 2.193 -1.840 -12.767 1.00 95.06 98 VAL A O 1
ATOM 737 N N . GLY A 1 99 ? 2.548 -4.067 -12.619 1.00 95.06 99 GLY A N 1
ATOM 738 C CA . GLY A 1 99 ? 1.169 -4.440 -12.314 1.00 95.06 99 GLY A CA 1
ATOM 739 C C . GLY A 1 99 ? 0.851 -4.287 -10.828 1.00 95.06 99 GLY A C 1
ATOM 740 O O . GLY A 1 99 ? 1.749 -4.120 -10.005 1.00 95.06 99 GLY A O 1
ATOM 741 N N . ASP A 1 100 ? -0.432 -4.351 -10.485 1.00 96.06 100 ASP A N 1
ATOM 742 C CA . ASP A 1 100 ? -0.854 -4.339 -9.085 1.00 96.06 100 ASP A CA 1
ATOM 743 C C . ASP A 1 100 ? -0.365 -5.597 -8.362 1.00 96.06 100 ASP A C 1
ATOM 745 O O . ASP A 1 100 ? -0.567 -6.715 -8.843 1.00 96.06 100 ASP A O 1
ATOM 749 N N . ALA A 1 101 ? 0.228 -5.417 -7.184 1.00 95.44 101 ALA A N 1
ATOM 750 C CA . ALA A 1 101 ? 0.551 -6.522 -6.298 1.00 95.44 101 ALA A CA 1
ATOM 751 C C . ALA A 1 101 ? -0.710 -6.904 -5.518 1.00 95.44 101 ALA A C 1
ATOM 753 O O . ALA A 1 101 ? -1.247 -6.116 -4.735 1.00 95.44 101 ALA A O 1
ATOM 754 N N . ARG A 1 102 ? -1.203 -8.111 -5.789 1.00 94.94 102 ARG A N 1
ATOM 755 C CA . ARG A 1 102 ? -2.454 -8.655 -5.254 1.00 94.94 102 ARG A CA 1
ATOM 756 C C . ARG A 1 102 ? -2.158 -9.825 -4.330 1.00 94.94 102 ARG A C 1
ATOM 758 O O . ARG A 1 102 ? -1.114 -10.464 -4.450 1.00 94.94 102 ARG A O 1
ATOM 765 N N . LEU A 1 103 ? -3.117 -10.129 -3.461 1.00 93.44 103 LEU A N 1
ATOM 766 C CA . LEU A 1 103 ? -3.073 -11.337 -2.645 1.00 93.44 103 LEU A CA 1
ATOM 767 C C . LEU A 1 103 ? -2.915 -12.596 -3.518 1.00 93.44 103 LEU A C 1
ATOM 769 O O . LEU A 1 103 ? -3.442 -12.623 -4.640 1.00 93.44 103 LEU A O 1
ATOM 773 N N . PRO A 1 104 ? -2.238 -13.643 -3.006 1.00 92.62 104 PRO A N 1
ATOM 774 C CA . PRO A 1 104 ? -2.111 -14.917 -3.703 1.00 92.62 104 PRO A CA 1
ATOM 775 C C . PRO A 1 104 ? -3.468 -15.457 -4.155 1.00 92.62 104 PRO A C 1
ATOM 777 O O . PRO A 1 104 ? -4.470 -15.329 -3.449 1.00 92.62 104 PRO A O 1
ATOM 780 N N . GLU A 1 105 ? -3.499 -16.092 -5.326 1.00 91.00 105 GLU A N 1
ATOM 781 C CA . GLU A 1 105 ? -4.737 -16.599 -5.924 1.00 91.00 105 GLU A CA 1
ATOM 782 C C . GLU A 1 105 ? -5.498 -17.539 -4.986 1.00 91.00 105 GLU A C 1
ATOM 784 O O . GLU A 1 105 ? -6.705 -17.388 -4.839 1.00 91.00 105 GLU A O 1
ATOM 789 N N . ALA A 1 106 ? -4.793 -18.415 -4.266 1.00 90.75 106 ALA A N 1
ATOM 790 C CA . ALA A 1 106 ? -5.393 -19.313 -3.283 1.00 90.75 106 ALA A CA 1
ATOM 791 C C . ALA A 1 106 ? -6.212 -18.568 -2.209 1.00 90.75 106 ALA A C 1
ATOM 793 O O . ALA A 1 106 ? -7.333 -18.970 -1.909 1.00 90.75 106 ALA A O 1
ATOM 794 N N . VAL A 1 107 ? -5.699 -17.447 -1.684 1.00 89.00 107 VAL A N 1
ATOM 795 C CA . VAL A 1 107 ? -6.399 -16.626 -0.677 1.00 89.00 107 VAL A CA 1
ATOM 796 C C . VAL A 1 107 ? -7.642 -15.982 -1.286 1.00 89.00 107 VAL A C 1
ATOM 798 O O . VAL A 1 107 ? -8.723 -16.022 -0.704 1.00 89.00 107 VAL A O 1
ATOM 801 N N . ARG A 1 108 ? -7.502 -15.424 -2.494 1.00 89.31 108 ARG A N 1
ATOM 802 C CA . ARG A 1 108 ? -8.608 -14.771 -3.209 1.00 89.31 108 ARG A CA 1
ATOM 803 C C . ARG A 1 108 ? -9.730 -15.758 -3.520 1.00 89.31 108 ARG A C 1
ATOM 805 O O . ARG A 1 108 ? -10.897 -15.420 -3.360 1.00 89.31 108 ARG A O 1
ATOM 812 N N . THR A 1 109 ? -9.378 -16.965 -3.950 1.00 87.56 109 THR A N 1
ATOM 813 C CA . THR A 1 109 ? -10.335 -18.031 -4.252 1.00 87.56 109 THR A CA 1
ATOM 814 C C . THR A 1 109 ? -11.020 -18.519 -2.983 1.00 87.56 109 THR A C 1
ATOM 816 O O . THR A 1 109 ? -12.240 -18.619 -2.973 1.00 87.56 109 THR A O 1
ATOM 819 N N . GLN A 1 110 ? -10.279 -18.733 -1.893 1.00 87.56 110 GLN A N 1
ATOM 820 C CA . GLN A 1 110 ? -10.855 -19.179 -0.624 1.00 87.56 110 GLN A CA 1
ATOM 821 C C . GLN A 1 110 ? -11.902 -18.196 -0.081 1.00 87.56 110 GLN A C 1
ATOM 823 O O . GLN A 1 110 ? -12.994 -18.616 0.290 1.00 87.56 110 GLN A O 1
ATOM 828 N N . LEU A 1 111 ? -11.609 -16.892 -0.093 1.00 84.44 111 LEU A N 1
ATOM 829 C CA . LEU A 1 111 ? -12.540 -15.857 0.377 1.00 84.44 111 LEU A CA 1
ATOM 830 C C . LEU A 1 111 ? -13.798 -15.751 -0.494 1.00 84.44 111 LEU A C 1
ATOM 832 O O . LEU A 1 111 ? -14.875 -15.445 0.006 1.00 84.44 111 LEU A O 1
ATOM 836 N N . VAL A 1 112 ? -13.679 -16.037 -1.793 1.00 75.19 112 VAL A N 1
ATOM 837 C CA . VAL A 1 112 ? -14.831 -16.090 -2.706 1.00 75.19 112 VAL A CA 1
ATOM 838 C C . VAL A 1 112 ? -15.658 -17.361 -2.488 1.00 75.19 112 VAL A C 1
ATOM 840 O O . VAL A 1 112 ? -16.884 -17.304 -2.548 1.00 75.19 112 VAL A O 1
ATOM 843 N N . LEU A 1 113 ? -15.007 -18.499 -2.231 1.00 76.38 113 LEU A N 1
ATOM 844 C CA . LEU A 1 113 ? -15.666 -19.791 -2.024 1.00 76.38 113 LEU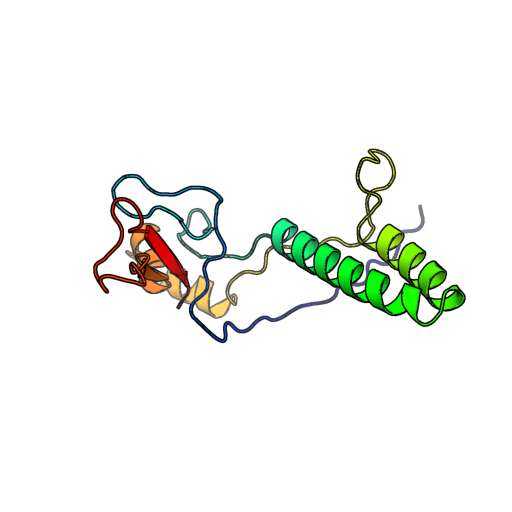 A CA 1
ATOM 845 C C . LEU A 1 113 ? -16.390 -19.897 -0.683 1.00 76.38 113 LEU A C 1
ATOM 847 O O . LEU A 1 113 ? -17.363 -20.640 -0.598 1.00 76.38 113 LEU A O 1
ATOM 851 N N . GLN A 1 114 ? -15.943 -19.172 0.348 1.00 74.69 114 GLN A N 1
ATOM 852 C CA . GLN A 1 114 ? -16.589 -19.217 1.662 1.00 74.69 114 GLN A CA 1
ATOM 853 C C . GLN A 1 114 ? -18.059 -18.778 1.631 1.00 74.69 114 GLN A C 1
ATOM 855 O O . GLN A 1 114 ? -18.818 -19.223 2.486 1.00 74.69 114 GLN A O 1
ATOM 860 N N . GLY A 1 115 ? -18.481 -18.018 0.610 1.00 69.75 115 GLY A N 1
ATOM 861 C CA . GLY A 1 115 ? -19.874 -17.627 0.406 1.00 69.75 115 GLY A CA 1
ATOM 862 C C . GLY A 1 115 ? -20.410 -16.721 1.522 1.00 69.75 115 GLY A C 1
ATOM 863 O O . GLY A 1 115 ? -19.894 -16.678 2.631 1.00 69.75 115 GLY A O 1
ATOM 864 N N . GLY A 1 116 ? -21.438 -15.928 1.226 1.00 82.62 116 GLY A N 1
ATOM 865 C CA . GLY A 1 116 ? -22.132 -15.123 2.244 1.00 82.62 116 GLY A CA 1
ATOM 866 C C . GLY A 1 116 ? -21.370 -13.919 2.819 1.00 82.62 116 GLY A C 1
ATOM 867 O O . GLY A 1 116 ? -21.988 -13.132 3.527 1.00 82.62 116 GLY A O 1
ATOM 868 N N . LEU A 1 117 ? -20.086 -13.729 2.495 1.00 89.31 117 LEU A N 1
ATOM 869 C CA . LEU A 1 117 ? -19.324 -12.541 2.885 1.00 89.31 117 LEU A CA 1
ATOM 870 C C . LEU A 1 117 ? -19.603 -11.373 1.938 1.00 89.31 117 LEU A C 1
ATOM 872 O O . LEU A 1 117 ? -19.504 -11.497 0.712 1.00 89.31 117 LEU A O 1
ATOM 876 N N . THR A 1 118 ? -19.906 -10.213 2.507 1.00 93.19 118 THR A N 1
ATOM 877 C CA . THR A 1 118 ? -19.928 -8.951 1.769 1.00 93.19 118 THR A CA 1
ATOM 878 C C . THR A 1 118 ? -18.497 -8.456 1.513 1.00 93.19 118 THR A C 1
ATOM 880 O O . THR A 1 118 ? -17.560 -8.864 2.204 1.00 93.19 118 THR A O 1
ATOM 883 N N . PRO A 1 119 ? -18.277 -7.532 0.558 1.00 93.00 119 PRO A N 1
ATOM 884 C CA . PRO A 1 119 ? -16.969 -6.897 0.385 1.00 93.00 119 PRO A CA 1
ATOM 885 C C . PRO A 1 119 ? -16.434 -6.222 1.656 1.00 93.00 119 PRO A C 1
ATOM 887 O O . PRO A 1 119 ? -15.222 -6.165 1.848 1.00 93.00 119 PRO A O 1
ATOM 890 N N . ALA A 1 120 ? -17.319 -5.720 2.524 1.00 93.81 120 ALA A N 1
ATOM 891 C CA . ALA A 1 120 ? -16.925 -5.151 3.808 1.00 93.81 120 ALA A CA 1
ATOM 892 C C . ALA A 1 120 ? -16.395 -6.238 4.755 1.00 93.81 120 ALA A C 1
ATOM 894 O O . ALA A 1 120 ? -15.318 -6.066 5.315 1.00 93.81 120 ALA A O 1
ATOM 895 N N . ASP A 1 121 ? -17.073 -7.388 4.835 1.00 94.25 121 ASP A N 1
ATOM 896 C CA . ASP A 1 121 ? -16.627 -8.517 5.664 1.00 94.25 121 ASP A CA 1
ATOM 897 C C . ASP A 1 121 ? -15.270 -9.065 5.197 1.00 94.25 121 ASP A C 1
ATOM 899 O O . ASP A 1 121 ? -14.394 -9.372 6.007 1.00 94.25 121 ASP A O 1
ATOM 903 N N . VAL A 1 122 ? -15.061 -9.150 3.876 1.00 94.44 122 VAL A N 1
ATOM 904 C CA . VAL A 1 122 ? -13.770 -9.553 3.294 1.00 94.44 122 VAL A CA 1
ATOM 905 C C . VAL A 1 122 ? -12.668 -8.571 3.684 1.00 94.44 122 VAL A C 1
ATOM 907 O O . VAL A 1 122 ? -11.581 -8.994 4.085 1.00 94.44 122 VAL A O 1
ATOM 910 N N . LEU A 1 123 ? -12.940 -7.267 3.580 1.00 95.12 123 LEU A N 1
ATOM 911 C CA . LEU A 1 123 ? -11.978 -6.235 3.949 1.00 95.1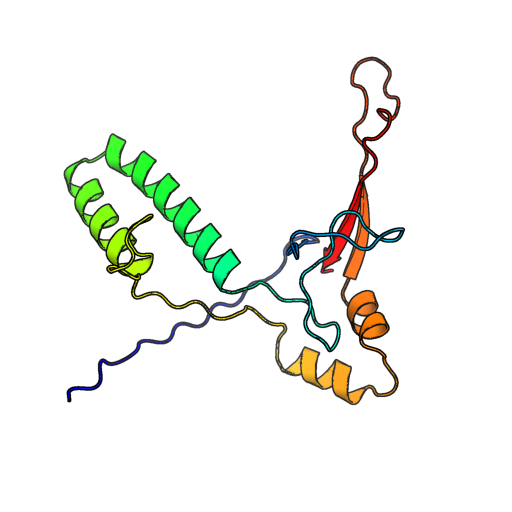2 123 LEU A CA 1
ATOM 912 C C . LEU A 1 123 ? -11.647 -6.308 5.442 1.00 95.12 123 LEU A C 1
ATOM 914 O O . LEU A 1 123 ? -10.470 -6.331 5.801 1.00 95.12 123 LEU A O 1
ATOM 918 N N . ASP A 1 124 ? -12.659 -6.391 6.303 1.00 94.94 124 ASP A N 1
ATOM 919 C CA . ASP A 1 124 ? -12.504 -6.470 7.758 1.00 94.94 124 ASP A CA 1
ATOM 920 C C . ASP A 1 124 ? -11.761 -7.744 8.199 1.00 94.94 124 ASP A C 1
ATOM 922 O O . ASP A 1 124 ? -11.004 -7.706 9.162 1.00 94.94 124 ASP A O 1
ATOM 926 N N . THR A 1 125 ? -11.875 -8.853 7.460 1.00 93.75 125 THR A N 1
ATOM 927 C CA . THR A 1 125 ? -11.130 -10.097 7.748 1.00 93.75 125 THR A CA 1
ATOM 928 C C . THR A 1 125 ? -9.620 -9.957 7.511 1.00 93.75 125 THR A C 1
ATOM 930 O O . THR A 1 125 ? -8.816 -10.652 8.130 1.00 93.75 125 THR A O 1
ATOM 933 N N . LEU A 1 126 ? -9.217 -9.074 6.596 1.00 94.94 126 LEU A N 1
ATOM 934 C CA . LEU A 1 126 ? -7.824 -8.906 6.168 1.00 94.94 126 LEU A CA 1
ATOM 935 C C . LEU A 1 126 ? -7.161 -7.658 6.758 1.00 94.94 126 LEU A C 1
ATOM 937 O O . LEU A 1 126 ? -6.000 -7.370 6.459 1.00 94.94 126 LEU A O 1
ATOM 941 N N . THR A 1 127 ? -7.905 -6.876 7.536 1.00 97.06 127 THR A N 1
ATOM 942 C CA . THR A 1 127 ? -7.467 -5.559 7.986 1.00 97.06 127 THR A CA 1
ATOM 943 C C . THR A 1 127 ? -7.878 -5.277 9.422 1.00 97.06 127 THR A C 1
ATOM 945 O O . THR A 1 127 ? -8.744 -5.926 9.995 1.00 97.06 127 THR A O 1
ATOM 948 N N . THR A 1 128 ? -7.259 -4.266 10.019 1.00 97.62 128 THR A N 1
ATOM 949 C CA . THR A 1 128 ? -7.687 -3.706 11.301 1.00 97.62 128 THR A CA 1
ATOM 950 C C . THR A 1 128 ? -7.555 -2.188 11.287 1.00 97.62 128 THR A C 1
ATOM 952 O O . THR A 1 128 ? -6.916 -1.619 10.401 1.00 97.62 128 THR A O 1
ATOM 955 N N . ILE A 1 129 ? -8.154 -1.509 12.265 1.00 97.56 129 ILE A N 1
ATOM 956 C CA . ILE A 1 129 ? -8.042 -0.056 12.420 1.00 97.56 129 ILE A CA 1
ATOM 957 C C . ILE A 1 129 ? -7.061 0.253 13.545 1.00 97.56 129 ILE A C 1
ATOM 959 O O . ILE A 1 129 ? -7.331 -0.001 14.722 1.00 97.56 129 ILE A O 1
ATOM 963 N N . ARG A 1 130 ? -5.940 0.881 13.189 1.00 96.69 130 ARG A N 1
ATOM 964 C CA . ARG A 1 130 ? -4.974 1.425 14.143 1.00 96.69 130 ARG A CA 1
ATOM 965 C C . ARG A 1 130 ? -5.276 2.884 14.426 1.00 96.69 130 ARG A C 1
ATOM 967 O O . ARG A 1 130 ? -5.488 3.671 13.510 1.00 96.69 130 ARG A O 1
ATOM 974 N N . ARG A 1 131 ? -5.292 3.240 15.709 1.00 96.00 131 ARG A N 1
ATOM 975 C CA . ARG A 1 131 ? -5.477 4.616 16.175 1.00 96.00 131 ARG A CA 1
ATOM 976 C C . ARG A 1 131 ? -4.184 5.121 16.783 1.00 96.00 131 ARG A C 1
ATOM 978 O O . ARG A 1 131 ? -3.562 4.418 17.574 1.00 96.00 131 ARG A O 1
ATOM 985 N N . GLN A 1 132 ? -3.790 6.323 16.397 1.00 94.38 132 GLN A N 1
ATOM 986 C CA . GLN A 1 132 ? -2.578 6.976 16.865 1.00 94.38 132 GLN A CA 1
ATOM 987 C C . GLN A 1 132 ? -2.893 8.432 17.171 1.00 94.38 132 GLN A C 1
ATOM 989 O O . GLN A 1 132 ? -3.697 9.054 16.487 1.00 94.38 132 GLN A O 1
ATOM 994 N N . THR A 1 133 ? -2.262 8.975 18.201 1.00 96.00 133 THR A N 1
ATOM 995 C CA . THR A 1 133 ? -2.360 10.390 18.557 1.00 96.00 133 THR A CA 1
ATOM 996 C C . THR A 1 133 ? -0.964 10.898 18.855 1.00 96.00 133 THR A C 1
ATOM 998 O O . THR A 1 133 ? -0.107 10.134 19.306 1.00 96.00 133 THR A O 1
ATOM 1001 N N . LYS A 1 134 ? -0.722 12.182 18.606 1.00 95.50 134 LYS A N 1
ATOM 1002 C CA . LYS A 1 134 ? 0.528 12.801 19.031 1.00 95.50 134 LYS A CA 1
ATOM 1003 C C . LYS A 1 134 ? 0.462 13.038 20.537 1.00 95.50 134 LYS A C 1
ATOM 1005 O O . LYS A 1 134 ? -0.577 13.450 21.050 1.00 95.50 134 LYS A O 1
ATOM 1010 N N . ILE A 1 135 ? 1.559 12.751 21.225 1.00 96.12 135 ILE A N 1
ATOM 1011 C CA . ILE A 1 135 ? 1.727 13.049 22.647 1.00 96.12 135 ILE A CA 1
ATOM 1012 C C . ILE A 1 135 ? 2.506 14.355 22.762 1.00 96.12 135 ILE A C 1
ATOM 1014 O O . ILE A 1 135 ? 3.494 14.557 22.050 1.00 96.12 135 ILE A O 1
ATOM 1018 N N . ASP A 1 136 ? 2.028 15.246 23.618 1.00 94.62 136 ASP A N 1
ATOM 1019 C CA . ASP A 1 136 ? 2.728 16.467 23.980 1.00 94.62 136 ASP A CA 1
ATOM 1020 C C . ASP A 1 136 ? 3.982 16.114 24.809 1.00 94.62 136 ASP A C 1
ATOM 1022 O O . ASP A 1 136 ? 3.866 15.401 25.811 1.00 94.62 136 ASP A O 1
ATOM 1026 N N . PRO A 1 137 ? 5.185 16.554 24.397 1.00 92.88 137 PRO A N 1
ATOM 1027 C CA . PRO A 1 137 ? 6.428 16.155 25.051 1.00 92.88 137 PRO A CA 1
ATOM 1028 C C . PRO A 1 137 ? 6.642 16.810 26.423 1.00 92.88 137 PRO A C 1
ATOM 1030 O O . PRO A 1 137 ? 7.445 16.299 27.198 1.00 92.88 137 PRO A O 1
ATOM 1033 N N . GLU A 1 138 ? 5.962 17.920 26.725 1.00 95.50 138 GLU A N 1
ATOM 1034 C CA . GLU A 1 138 ? 6.090 18.633 28.000 1.00 95.50 138 GLU A CA 1
ATOM 1035 C C . GLU A 1 138 ? 5.098 18.099 29.036 1.00 95.50 138 GLU A C 1
ATOM 1037 O O . GLU A 1 138 ? 5.460 17.865 30.188 1.00 95.50 138 GLU A O 1
ATOM 1042 N N . THR A 1 139 ? 3.846 17.879 28.628 1.00 94.31 139 THR A N 1
ATOM 1043 C CA . THR A 1 139 ? 2.755 17.496 29.541 1.00 94.31 139 THR A CA 1
ATOM 1044 C C . THR A 1 139 ? 2.479 15.994 29.575 1.00 94.31 139 THR A C 1
ATOM 1046 O O . THR A 1 139 ? 1.847 15.506 30.511 1.00 94.31 139 THR A O 1
ATOM 1049 N N . GLY A 1 140 ? 2.904 15.245 28.552 1.00 92.50 140 GLY A N 1
ATOM 1050 C CA . GLY A 1 140 ? 2.563 13.831 28.377 1.00 92.50 140 GLY A CA 1
ATOM 1051 C C . GLY A 1 140 ? 1.101 13.578 27.986 1.00 92.50 140 GLY A C 1
ATOM 1052 O O . GLY A 1 140 ? 0.698 12.422 27.842 1.00 92.50 140 GLY A O 1
ATOM 1053 N N . ALA A 1 141 ? 0.295 14.628 27.800 1.00 93.25 141 ALA A N 1
ATOM 1054 C CA . ALA A 1 141 ? -1.099 14.513 27.394 1.00 93.25 141 ALA A CA 1
ATOM 1055 C C . ALA A 1 141 ? -1.236 14.313 25.869 1.00 93.25 141 ALA A C 1
ATOM 1057 O O . ALA A 1 141 ? -0.363 14.729 25.099 1.00 93.25 141 ALA A O 1
ATOM 1058 N N . PRO A 1 142 ? -2.332 13.700 25.386 1.00 92.50 142 PRO A N 1
ATOM 1059 C CA . PRO A 1 142 ? -2.644 13.683 23.961 1.00 92.50 142 PRO A CA 1
ATOM 1060 C C . PRO A 1 142 ? -2.827 15.104 23.416 1.00 92.50 142 PRO A C 1
ATOM 1062 O O . PRO A 1 142 ? -3.612 15.882 23.955 1.00 92.50 142 PRO A O 1
ATOM 1065 N N . GLN A 1 143 ? -2.149 15.427 22.316 1.00 94.12 143 GLN A N 1
ATOM 1066 C CA . GLN A 1 143 ? -2.313 16.714 21.651 1.00 94.12 143 GLN A CA 1
ATOM 1067 C C . GLN A 1 143 ? -3.684 16.780 20.957 1.00 94.12 143 GLN A C 1
ATOM 1069 O O . GLN A 1 143 ? -4.061 15.875 20.200 1.00 94.12 143 GLN A O 1
ATOM 1074 N N . GLU A 1 144 ? -4.408 17.878 21.166 1.00 91.50 144 GLU A N 1
ATOM 1075 C CA . GLU A 1 144 ? -5.726 18.100 20.569 1.00 91.50 144 GLU A CA 1
ATOM 1076 C C . GLU A 1 144 ? -5.707 17.991 19.037 1.00 91.50 144 GLU A C 1
ATOM 1078 O O . GLU A 1 144 ? -4.761 18.409 18.368 1.00 91.50 144 GLU A O 1
ATOM 1083 N N . ASN A 1 145 ? -6.778 17.428 18.468 1.00 91.25 145 ASN A N 1
ATOM 1084 C CA . ASN A 1 145 ? -6.981 17.268 17.021 1.00 91.25 145 ASN A CA 1
ATOM 1085 C C . ASN A 1 145 ? -5.908 16.437 16.283 1.00 91.25 145 ASN A C 1
ATOM 1087 O O . ASN A 1 145 ? -5.843 16.459 15.048 1.00 91.25 145 ASN A O 1
ATOM 1091 N N . THR A 1 146 ? -5.094 15.657 17.007 1.00 94.75 146 THR A N 1
ATOM 1092 C CA . THR A 1 146 ? -4.052 14.798 16.409 1.00 94.75 146 THR A CA 1
ATOM 1093 C C . THR A 1 146 ? -4.402 13.314 16.347 1.00 94.75 146 THR A C 1
ATOM 1095 O O . THR A 1 146 ? -3.655 12.555 15.729 1.00 94.75 146 THR A O 1
ATOM 1098 N N . LEU A 1 147 ? -5.533 12.892 16.923 1.00 95.06 147 LEU A N 1
ATOM 1099 C CA . LEU A 1 147 ? -6.007 11.515 16.797 1.00 95.06 147 LEU A CA 1
ATOM 1100 C C . LEU A 1 147 ? -6.265 11.190 15.320 1.00 95.06 147 LEU A C 1
ATOM 1102 O O . LEU A 1 147 ? -6.963 11.931 14.626 1.00 95.06 147 LEU A O 1
ATOM 1106 N N . ARG A 1 148 ? -5.683 10.092 14.845 1.00 95.00 148 ARG A N 1
ATOM 1107 C CA . ARG A 1 148 ? -5.849 9.557 13.494 1.00 95.00 148 ARG A CA 1
ATOM 1108 C C . ARG A 1 148 ? -6.141 8.066 13.551 1.00 95.00 148 ARG A C 1
ATOM 1110 O O . ARG A 1 148 ? -5.477 7.326 14.277 1.00 95.00 148 ARG A O 1
ATOM 1117 N N . ALA A 1 149 ? -7.118 7.633 12.771 1.00 97.00 149 ALA A N 1
ATOM 1118 C CA . ALA A 1 149 ? -7.492 6.250 12.546 1.00 97.00 149 ALA A CA 1
ATOM 1119 C C . ALA A 1 149 ? -7.079 5.827 11.130 1.00 97.00 149 ALA A C 1
ATOM 1121 O O . ALA A 1 149 ? -7.480 6.433 10.139 1.00 97.00 149 ALA A O 1
ATOM 1122 N N . VAL A 1 150 ? -6.284 4.767 11.032 1.00 97.38 150 VAL A N 1
ATOM 1123 C CA . VAL A 1 150 ? -5.757 4.242 9.770 1.00 97.38 150 VAL A CA 1
ATOM 1124 C C . VAL A 1 150 ? -6.138 2.776 9.661 1.00 97.38 150 VAL A C 1
ATOM 1126 O O . VAL A 1 150 ? -5.856 1.998 10.577 1.00 97.38 150 VAL A O 1
ATOM 1129 N N . ARG A 1 151 ? -6.750 2.377 8.543 1.00 98.00 151 ARG A N 1
ATOM 1130 C CA . ARG A 1 151 ? -6.935 0.956 8.245 1.00 98.00 151 ARG A CA 1
ATOM 1131 C C . ARG A 1 151 ? -5.625 0.372 7.719 1.00 98.00 151 ARG A C 1
ATOM 1133 O O . ARG A 1 151 ? -5.016 0.908 6.791 1.00 98.00 151 ARG A O 1
ATOM 1140 N N . VAL A 1 152 ? -5.192 -0.731 8.316 1.00 97.94 152 VAL A N 1
ATOM 1141 C CA . VAL A 1 152 ? -3.950 -1.438 7.986 1.00 97.94 152 VAL A CA 1
ATOM 1142 C C . VAL A 1 152 ? -4.249 -2.888 7.627 1.00 97.94 152 VAL A C 1
ATOM 1144 O O . VAL A 1 152 ? -5.186 -3.478 8.155 1.00 97.94 152 VAL A O 1
ATOM 1147 N N . ILE A 1 153 ? -3.451 -3.452 6.727 1.00 97.44 153 ILE A N 1
ATOM 1148 C CA . ILE A 1 153 ? -3.466 -4.870 6.358 1.00 97.44 153 ILE A CA 1
ATOM 1149 C C . ILE A 1 153 ? -2.722 -5.655 7.438 1.00 97.44 153 ILE A C 1
ATOM 1151 O O . ILE A 1 153 ? -1.663 -5.194 7.875 1.00 97.44 153 ILE A O 1
ATOM 1155 N N . LEU A 1 154 ? -3.291 -6.794 7.842 1.00 92.88 154 LEU A N 1
ATOM 1156 C CA . LEU A 1 154 ? -2.725 -7.734 8.816 1.00 92.88 154 LEU A CA 1
ATOM 1157 C C . LEU A 1 154 ? -1.608 -8.606 8.221 1.00 92.88 154 LEU A C 1
ATOM 1159 O O . LEU A 1 154 ? -1.691 -8.958 7.020 1.00 92.88 154 LEU A O 1
#

Radius of gyration: 20.74 Å; chains: 1; bounding box: 54×38×67 Å

pLDDT: mean 89.06, std 10.24, range [38.66, 98.0]

Sequence (154 aa):
MTGSKQDRIWLSMHLRSETCFSRGDGVPGVVDTEVKHDPKGLPYLAGRTLKGLLHAEAAAIMCSLSQINATNGQRWQKAAVALFGKPGSRSQGGILHVGDARLPEAVRTQLVLQGGLTPADVLDTLTTIRRQTKIDPETGAPQENTLRAVRVIL

Secondary structure (DSSP, 8-state):
---------------SS-B--B-SS-BTTTBSBPBPB-TTS-BEE-HHHHHHHHHHHHHHHHHHHHHH-HHHHHHHHHHHHHHHB-TT-SS-B-S-----EE--HHHHHHHHHT-S--HHHHHHHHEEEEEE-PBPTTT-SBPTT--EEEEEE-